Protein AF-A0AAW7E9V9-F1 (afdb_monomer_lite)

pLDDT: mean 93.64, std 4.94, range [63.16, 97.69]

Radius of gyration: 13.41 Å; chains: 1; bounding box: 30×34×40 Å

Foldseek 3Di:
DWKWWKKKKAFLVLDDPAPPSVVQDDPRIGIWTKAWPDDPVQVVVVDTDIDTYNDPRTDMDDPVVCVVCVVVVQVNCCVSHVPGMDIDTGTDDDD

Sequence (95 aa):
MDYFVIQVDIPADKCPKVRGRKYLIKQGRAKLLLSNNTSIRRSLQGFTRYGVSSGRNVIVLTCHEFKYRESEITDFLDKRFENNWGLKLIPIQII

Structure (mmCIF, N/CA/C/O backbone):
data_AF-A0AAW7E9V9-F1
#
_entry.id   AF-A0AAW7E9V9-F1
#
loop_
_atom_site.group_PDB
_atom_site.id
_atom_site.type_symbol
_atom_site.label_atom_id
_atom_site.label_alt_id
_atom_site.label_comp_id
_atom_site.label_asym_id
_atom_site.label_entity_id
_atom_site.label_seq_id
_atom_site.pdbx_PDB_ins_code
_atom_site.Cartn_x
_atom_site.Cartn_y
_atom_site.Cartn_z
_atom_site.occupancy
_atom_site.B_iso_or_equiv
_atom_site.auth_seq_id
_atom_site.auth_comp_id
_atom_site.auth_asym_id
_atom_site.auth_atom_id
_atom_site.pdbx_PDB_model_num
ATOM 1 N N . MET A 1 1 ? 16.695 -12.414 -6.990 1.00 63.16 1 MET A N 1
ATOM 2 C CA . MET A 1 1 ? 15.877 -11.184 -6.998 1.00 63.16 1 MET A CA 1
ATOM 3 C C . MET A 1 1 ? 14.983 -11.264 -5.786 1.00 63.16 1 MET A C 1
ATOM 5 O O . MET A 1 1 ? 14.271 -12.253 -5.666 1.00 63.16 1 MET A O 1
ATOM 9 N N . ASP A 1 2 ? 15.060 -10.279 -4.898 1.00 84.81 2 ASP A N 1
ATOM 10 C CA . ASP A 1 2 ? 14.232 -10.269 -3.695 1.00 84.81 2 ASP A CA 1
ATOM 11 C C . ASP A 1 2 ? 12.889 -9.637 -4.040 1.00 84.81 2 ASP A C 1
ATOM 13 O O . ASP A 1 2 ? 12.817 -8.489 -4.489 1.00 84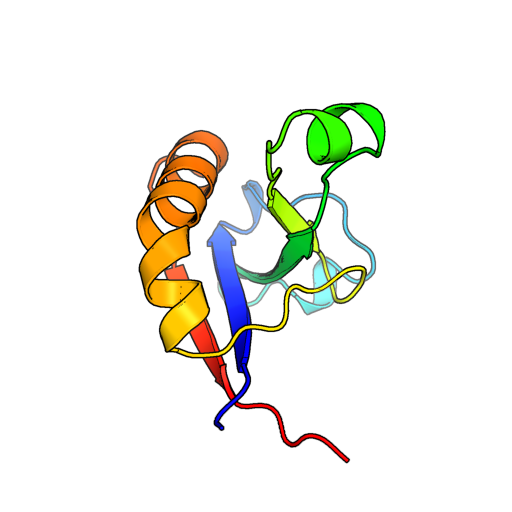.81 2 ASP A O 1
ATOM 17 N N . TYR A 1 3 ? 11.835 -10.425 -3.875 1.00 94.06 3 TYR A N 1
ATOM 18 C CA . TYR A 1 3 ? 10.464 -9.981 -4.046 1.00 94.06 3 TYR A CA 1
ATOM 19 C C . TYR A 1 3 ? 9.884 -9.640 -2.683 1.00 94.06 3 TYR A C 1
ATOM 21 O O . TYR A 1 3 ? 10.211 -10.268 -1.674 1.00 94.06 3 TYR A O 1
ATOM 29 N N . PHE A 1 4 ? 8.982 -8.673 -2.650 1.00 95.88 4 PHE A N 1
ATOM 30 C CA . PHE A 1 4 ? 8.243 -8.335 -1.446 1.00 95.88 4 PHE A CA 1
ATOM 31 C C . PHE A 1 4 ? 6.810 -7.948 -1.757 1.00 95.88 4 PHE A C 1
ATOM 33 O O . PHE A 1 4 ? 6.467 -7.512 -2.856 1.00 95.88 4 PHE A O 1
ATOM 40 N N . VAL A 1 5 ? 5.986 -8.054 -0.722 1.00 95.81 5 VAL A N 1
ATOM 41 C CA . VAL A 1 5 ? 4.700 -7.368 -0.645 1.00 95.81 5 VAL A CA 1
ATOM 42 C C . VAL A 1 5 ? 4.855 -6.105 0.191 1.00 95.81 5 VAL A C 1
ATOM 44 O O . VAL A 1 5 ? 5.700 -6.023 1.083 1.00 95.81 5 VAL A O 1
ATOM 47 N N . ILE A 1 6 ? 4.021 -5.109 -0.083 1.00 96.75 6 ILE A N 1
ATOM 48 C CA . ILE A 1 6 ? 4.031 -3.848 0.659 1.00 96.75 6 ILE A CA 1
ATOM 49 C C . ILE A 1 6 ? 2.922 -3.892 1.706 1.00 96.75 6 ILE A C 1
ATOM 51 O O . ILE A 1 6 ? 1.740 -3.898 1.359 1.00 96.75 6 ILE A O 1
ATOM 55 N N . GLN A 1 7 ? 3.295 -3.901 2.985 1.00 97.19 7 GLN A N 1
ATOM 56 C CA . GLN A 1 7 ? 2.362 -3.663 4.079 1.00 97.19 7 GLN A CA 1
ATOM 57 C C . GLN A 1 7 ? 2.151 -2.160 4.252 1.00 97.19 7 GLN A C 1
ATOM 59 O O . GLN A 1 7 ? 3.110 -1.395 4.337 1.00 97.19 7 GLN A O 1
ATOM 64 N N . VAL A 1 8 ? 0.887 -1.767 4.350 1.00 97.69 8 VAL A N 1
ATOM 65 C CA . VAL A 1 8 ? 0.446 -0.407 4.641 1.00 97.69 8 VAL A CA 1
ATOM 66 C C . VAL A 1 8 ? -0.213 -0.400 6.016 1.00 97.69 8 VAL A C 1
ATOM 68 O O . VAL A 1 8 ? -1.212 -1.089 6.240 1.00 97.69 8 VAL A O 1
ATOM 71 N N . ASP A 1 9 ? 0.339 0.391 6.927 1.00 97.44 9 ASP A N 1
ATOM 72 C CA . ASP A 1 9 ? -0.195 0.603 8.267 1.00 97.44 9 ASP A CA 1
ATOM 73 C C . ASP A 1 9 ? -0.975 1.916 8.292 1.00 97.44 9 ASP A C 1
ATOM 75 O O . ASP A 1 9 ? -0.389 2.976 8.101 1.00 97.44 9 ASP A O 1
ATOM 79 N N . ILE A 1 10 ? -2.273 1.875 8.584 1.00 97.38 10 ILE A N 1
ATOM 80 C CA . ILE A 1 10 ? -3.159 3.055 8.597 1.00 97.38 10 ILE A CA 1
ATOM 81 C C . ILE A 1 10 ? -3.940 3.155 9.914 1.00 97.38 10 ILE A C 1
ATOM 83 O O . ILE A 1 10 ? -4.074 2.150 10.610 1.00 97.38 10 ILE A O 1
ATOM 87 N N . PRO A 1 11 ? -4.496 4.320 10.276 1.00 96.69 11 PRO A N 1
ATOM 88 C CA . PRO A 1 11 ? -5.420 4.451 11.398 1.00 96.69 11 PRO A CA 1
ATOM 89 C C . PRO A 1 11 ? -6.629 3.507 11.292 1.00 96.69 11 PRO A C 1
ATOM 91 O O . PRO A 1 11 ? -7.152 3.247 10.204 1.00 96.69 11 PRO A O 1
ATOM 94 N N . ALA A 1 12 ? -7.070 2.952 12.423 1.00 95.75 12 ALA A N 1
ATOM 95 C CA . ALA A 1 12 ? -8.159 1.971 12.468 1.00 95.75 12 ALA A CA 1
ATOM 96 C C . ALA A 1 12 ? -9.512 2.525 11.980 1.00 95.75 12 ALA A C 1
ATOM 98 O O . ALA A 1 12 ? -10.306 1.793 11.371 1.00 95.75 12 ALA A O 1
ATOM 99 N N . ASP A 1 13 ? -9.759 3.808 12.224 1.00 94.38 13 ASP A N 1
ATOM 100 C CA . ASP A 1 13 ? -10.911 4.584 11.761 1.00 94.38 13 ASP A CA 1
ATOM 101 C C . ASP A 1 13 ? -10.898 4.764 10.235 1.00 94.38 13 ASP A C 1
ATOM 103 O O . ASP A 1 13 ? -11.939 4.604 9.598 1.00 94.38 13 ASP A O 1
ATOM 107 N N . LYS A 1 14 ? -9.715 4.939 9.630 1.00 94.38 14 LYS A N 1
ATOM 108 C CA . LYS A 1 14 ? -9.533 5.013 8.166 1.00 94.38 14 LYS A CA 1
ATOM 109 C C . LYS A 1 14 ? -9.477 3.648 7.469 1.00 94.38 14 LYS A C 1
ATOM 111 O O . LYS A 1 14 ? -9.366 3.570 6.242 1.00 94.38 14 LYS A O 1
ATOM 116 N N . CYS A 1 15 ? -9.563 2.552 8.222 1.00 94.88 15 CYS A N 1
ATOM 117 C CA . CYS A 1 15 ? -9.504 1.208 7.660 1.00 94.88 15 CYS A CA 1
ATOM 118 C C . CYS A 1 15 ? -10.750 0.889 6.808 1.00 94.88 15 CYS A C 1
ATOM 120 O O . CYS A 1 15 ? -11.872 0.916 7.328 1.00 94.88 15 CYS A O 1
ATOM 122 N N . PRO A 1 16 ? -10.592 0.542 5.515 1.00 93.19 16 PRO A N 1
ATOM 123 C CA . PRO A 1 16 ? -11.721 0.217 4.654 1.00 93.19 16 PRO A CA 1
ATOM 124 C C . PRO A 1 16 ? -12.443 -1.061 5.096 1.00 93.19 16 PRO A C 1
ATOM 126 O O . PRO A 1 16 ? -11.924 -1.896 5.842 1.00 93.19 16 PRO A O 1
ATOM 129 N N . LYS A 1 17 ? -13.665 -1.249 4.587 1.00 93.00 17 LYS A N 1
ATOM 130 C CA . LYS A 1 17 ? -14.457 -2.469 4.799 1.00 93.00 17 LYS A CA 1
ATOM 131 C C . LYS A 1 17 ? -13.837 -3.649 4.037 1.00 93.00 17 LYS A C 1
ATOM 133 O O . LYS A 1 17 ? -14.252 -3.972 2.930 1.00 93.00 17 LYS A O 1
ATOM 138 N N . VAL A 1 18 ? -12.834 -4.287 4.637 1.00 92.75 18 VAL A N 1
ATOM 139 C CA . VAL A 1 18 ? -12.160 -5.480 4.103 1.00 92.75 18 VAL A CA 1
ATOM 140 C C . VAL A 1 18 ? -12.521 -6.733 4.900 1.00 92.75 18 VAL A C 1
ATOM 142 O O . VAL A 1 18 ? -12.834 -6.674 6.094 1.00 92.75 18 VAL A O 1
ATOM 145 N N . ARG A 1 19 ? -12.454 -7.900 4.248 1.00 91.88 19 ARG A N 1
ATOM 146 C CA . ARG A 1 19 ? -12.675 -9.189 4.917 1.00 91.88 19 ARG A CA 1
ATOM 147 C C . ARG A 1 19 ? -11.645 -9.364 6.031 1.00 91.88 19 ARG A C 1
ATOM 149 O O . ARG A 1 19 ? -10.452 -9.213 5.787 1.00 91.88 19 ARG A O 1
ATOM 156 N N . GLY A 1 20 ? -12.112 -9.699 7.232 1.00 91.69 20 GLY A N 1
ATOM 157 C CA . GLY A 1 20 ? -11.239 -9.913 8.385 1.00 91.69 20 GLY A CA 1
ATOM 158 C C . GLY A 1 20 ? -10.762 -8.635 9.083 1.00 91.69 20 GLY A C 1
ATOM 159 O O . GLY A 1 20 ? -9.886 -8.741 9.931 1.00 91.69 20 GLY A O 1
ATOM 160 N N . ARG A 1 21 ? -11.349 -7.456 8.797 1.00 92.69 21 ARG A N 1
ATOM 161 C CA . ARG A 1 21 ? -10.969 -6.147 9.382 1.00 92.69 21 ARG A CA 1
ATOM 162 C C . ARG A 1 21 ? -10.630 -6.191 10.879 1.00 92.69 21 ARG A C 1
ATOM 164 O O . ARG A 1 21 ? -9.610 -5.641 11.276 1.00 92.69 21 ARG A O 1
ATOM 171 N N . LYS A 1 22 ? -11.441 -6.874 11.697 1.00 92.44 22 LYS A N 1
ATOM 172 C CA . LYS A 1 22 ? -11.231 -6.977 13.154 1.00 92.44 22 LYS A CA 1
ATOM 173 C C . LYS A 1 22 ? -9.892 -7.615 13.556 1.00 92.44 22 LYS A C 1
ATOM 175 O O . LYS A 1 22 ? -9.363 -7.279 14.602 1.00 92.44 22 LYS A O 1
ATOM 180 N N . TYR A 1 23 ? -9.338 -8.500 12.728 1.00 92.94 23 TYR A N 1
ATOM 181 C CA . TYR A 1 23 ? -8.057 -9.171 12.981 1.00 92.94 23 TYR A CA 1
ATOM 182 C C . TYR A 1 23 ? -6.850 -8.364 12.483 1.00 92.94 23 TYR A C 1
ATOM 184 O O . TYR A 1 23 ? -5.716 -8.633 12.878 1.00 92.94 23 TYR A O 1
ATOM 192 N N . LEU A 1 24 ? -7.097 -7.383 11.612 1.00 93.75 24 LEU A N 1
ATOM 193 C CA . LEU A 1 24 ? -6.077 -6.528 11.002 1.00 93.75 24 LEU A CA 1
ATOM 194 C C . LEU A 1 24 ? -5.799 -5.283 11.848 1.00 93.75 24 LEU A C 1
ATOM 196 O O . LEU A 1 24 ? -4.739 -4.677 11.709 1.00 93.75 24 LEU A O 1
ATOM 200 N N . ILE A 1 25 ? -6.744 -4.904 12.712 1.00 95.62 25 ILE A N 1
ATOM 201 C CA . ILE A 1 25 ? -6.626 -3.766 13.622 1.00 95.62 25 ILE A CA 1
ATOM 202 C C . ILE A 1 25 ? -5.963 -4.220 14.923 1.00 95.62 25 ILE A C 1
ATOM 204 O O . ILE A 1 25 ? -6.497 -5.065 15.638 1.00 95.62 25 ILE A O 1
ATOM 208 N N . LYS A 1 26 ? -4.812 -3.631 15.248 1.00 92.94 26 LYS A N 1
ATOM 209 C CA . LYS A 1 26 ? -4.098 -3.814 16.516 1.00 92.94 26 LYS A CA 1
ATOM 210 C C . LYS A 1 26 ? -3.568 -2.461 16.980 1.00 92.94 26 LYS A C 1
ATOM 212 O O . LYS A 1 26 ? -3.020 -1.718 16.174 1.00 92.94 26 LYS A O 1
ATOM 217 N N . GLN A 1 27 ? -3.733 -2.144 18.266 1.00 92.38 27 GLN A N 1
ATOM 218 C CA . GLN A 1 27 ? -3.208 -0.905 18.869 1.00 92.38 27 GLN A CA 1
ATOM 219 C C . GLN A 1 27 ? -3.608 0.370 18.090 1.00 92.38 27 GLN A C 1
ATOM 221 O O . GLN A 1 27 ? -2.783 1.232 17.813 1.00 92.38 27 GLN A O 1
ATOM 226 N N . GLY A 1 28 ? -4.872 0.464 17.663 1.00 93.44 28 GLY A N 1
ATOM 227 C CA . GLY A 1 28 ? -5.382 1.637 16.937 1.00 93.44 28 GLY A CA 1
ATOM 228 C C . GLY A 1 28 ? -4.927 1.766 15.477 1.00 93.44 28 GLY A C 1
ATOM 229 O O . GLY A 1 28 ? -5.328 2.715 14.805 1.00 93.44 28 GLY A O 1
ATOM 230 N N . ARG A 1 29 ? -4.153 0.810 14.944 1.00 96.31 29 ARG A N 1
ATOM 231 C CA . ARG A 1 29 ? -3.726 0.786 13.537 1.00 96.31 29 ARG A CA 1
ATOM 232 C C . ARG A 1 29 ? -4.185 -0.483 12.829 1.00 96.31 29 ARG A C 1
ATOM 234 O O . ARG A 1 29 ? -4.173 -1.565 13.407 1.00 96.31 29 ARG A O 1
ATOM 241 N N . ALA A 1 30 ? -4.583 -0.358 11.571 1.00 96.94 30 ALA A N 1
ATOM 242 C CA . ALA A 1 30 ? -4.865 -1.467 10.677 1.00 96.94 30 ALA A CA 1
ATOM 243 C C . ALA A 1 30 ? -3.648 -1.774 9.806 1.00 96.94 30 ALA A C 1
ATOM 245 O O . ALA A 1 30 ? -3.098 -0.868 9.182 1.00 96.94 30 ALA A O 1
ATOM 246 N N . LYS A 1 31 ? -3.280 -3.054 9.728 1.00 96.81 31 LYS A N 1
ATOM 247 C CA . LYS A 1 31 ? -2.232 -3.555 8.833 1.00 96.81 31 LYS A CA 1
ATOM 248 C C . LYS A 1 31 ? -2.872 -4.180 7.602 1.00 96.81 31 LYS A C 1
ATOM 250 O O . LYS A 1 31 ? -3.620 -5.151 7.716 1.00 96.81 31 LYS A O 1
ATOM 255 N N . LEU A 1 32 ? -2.613 -3.605 6.437 1.00 96.75 32 LEU A N 1
ATOM 256 C CA . LEU A 1 32 ? -3.156 -4.036 5.150 1.00 96.75 32 LEU A CA 1
ATOM 257 C C . LEU A 1 32 ? -2.026 -4.263 4.155 1.00 96.75 32 LEU A C 1
ATOM 259 O O . LEU A 1 32 ? -0.882 -3.915 4.419 1.00 96.75 32 LEU A O 1
ATOM 263 N N . LEU A 1 33 ? -2.349 -4.837 3.003 1.00 97.25 33 LEU A N 1
ATOM 264 C CA . LEU A 1 33 ? -1.408 -5.000 1.902 1.00 97.25 33 LEU A CA 1
ATOM 265 C C . LEU A 1 33 ? -1.783 -4.059 0.761 1.00 97.25 33 LEU A C 1
ATOM 267 O O . LEU A 1 33 ? -2.969 -3.887 0.458 1.00 97.25 33 LEU A O 1
ATOM 271 N N . LEU A 1 34 ? -0.780 -3.463 0.121 1.00 97.44 34 LEU A N 1
ATOM 272 C CA . LEU A 1 34 ? -0.975 -2.701 -1.105 1.00 97.44 34 LEU A CA 1
ATOM 273 C C . LEU A 1 34 ? -1.476 -3.647 -2.200 1.00 97.44 34 LEU A C 1
ATOM 275 O O . LEU A 1 34 ? -0.924 -4.727 -2.421 1.00 97.44 34 LEU A O 1
ATOM 279 N N . SER A 1 35 ? -2.531 -3.241 -2.893 1.00 96.94 35 SER A N 1
ATOM 280 C CA . SER A 1 35 ? -3.191 -4.060 -3.905 1.00 96.94 35 SER A CA 1
ATOM 281 C C . SER A 1 35 ? -3.389 -3.302 -5.207 1.00 96.94 35 SER A C 1
ATOM 283 O O . SER A 1 35 ? -3.590 -2.087 -5.197 1.00 96.94 35 SER A O 1
ATOM 285 N N . ASN A 1 36 ? -3.424 -4.025 -6.321 1.00 95.38 36 ASN A N 1
ATOM 286 C CA . ASN A 1 36 ? -3.775 -3.468 -7.616 1.00 95.38 36 ASN A CA 1
ATOM 287 C C . ASN A 1 36 ? -5.298 -3.285 -7.707 1.00 95.38 36 ASN A C 1
ATOM 289 O O . ASN A 1 36 ? -6.066 -4.216 -7.453 1.00 95.38 36 ASN A O 1
ATOM 293 N N . ASN A 1 37 ? -5.726 -2.076 -8.064 1.00 94.38 37 ASN A N 1
ATOM 294 C CA . ASN A 1 37 ? -7.125 -1.711 -8.286 1.00 94.38 37 ASN A CA 1
ATOM 295 C C . ASN A 1 37 ? -7.332 -1.059 -9.670 1.00 94.38 37 ASN A C 1
ATOM 297 O O . ASN A 1 37 ? -8.241 -0.253 -9.884 1.00 94.38 37 ASN A O 1
ATOM 301 N N . THR A 1 38 ? -6.433 -1.357 -10.605 1.00 94.62 38 THR A N 1
ATOM 302 C CA . THR A 1 38 ? -6.452 -0.849 -11.976 1.00 94.62 38 THR A CA 1
ATOM 303 C C . THR A 1 38 ? -7.491 -1.605 -12.792 1.00 94.62 38 THR A C 1
ATOM 305 O O . THR A 1 38 ? -7.479 -2.831 -12.843 1.00 94.62 38 THR A O 1
ATOM 308 N N . SER A 1 39 ? -8.392 -0.877 -13.452 1.00 93.94 39 SER A N 1
ATOM 309 C CA . SER A 1 39 ? -9.314 -1.473 -14.421 1.00 93.94 39 SER A CA 1
ATOM 310 C C . SER A 1 39 ? -8.647 -1.638 -15.784 1.00 93.94 39 SER A C 1
ATOM 312 O O . SER A 1 39 ? -7.753 -0.866 -16.127 1.00 93.94 39 SER A O 1
ATOM 314 N N . ILE A 1 40 ? -9.154 -2.563 -16.606 1.00 95.56 40 ILE A N 1
ATOM 315 C CA . ILE A 1 40 ? -8.657 -2.797 -17.973 1.00 95.56 40 ILE A CA 1
ATOM 316 C C . ILE A 1 40 ? -8.575 -1.508 -18.805 1.00 95.56 40 ILE A C 1
ATOM 318 O O . ILE A 1 40 ? -7.573 -1.230 -19.454 1.00 95.56 40 ILE A O 1
ATOM 322 N N . ARG A 1 41 ? -9.595 -0.645 -18.722 1.00 96.19 41 ARG A N 1
ATOM 323 C CA . ARG A 1 41 ? -9.607 0.641 -19.433 1.00 96.19 41 ARG A CA 1
ATOM 324 C C . ARG A 1 41 ? -8.441 1.542 -19.019 1.00 96.19 41 ARG A C 1
ATOM 326 O O . ARG A 1 41 ? -7.920 2.271 -19.852 1.00 96.19 41 ARG A O 1
ATOM 333 N N . ARG A 1 42 ? -8.068 1.541 -17.736 1.00 93.31 42 ARG A N 1
ATOM 334 C CA . ARG A 1 42 ? -6.973 2.371 -17.214 1.00 93.31 42 ARG A CA 1
ATOM 335 C C . ARG A 1 42 ? -5.610 1.755 -17.499 1.00 93.31 42 ARG A C 1
ATOM 337 O O . ARG A 1 42 ? -4.708 2.498 -17.868 1.00 93.31 42 ARG A O 1
ATOM 344 N N . SER A 1 43 ? -5.488 0.431 -17.424 1.00 93.19 43 SER A N 1
ATOM 345 C CA . SER A 1 43 ? -4.238 -0.251 -17.765 1.00 93.19 43 SER A CA 1
ATOM 346 C C . SER A 1 43 ? -3.880 -0.070 -19.240 1.00 93.19 43 SER A C 1
ATOM 348 O O . SER A 1 43 ? -2.728 0.206 -19.548 1.00 93.19 43 SER A O 1
ATOM 350 N N . LEU A 1 44 ? -4.865 -0.117 -20.146 1.00 95.88 44 LEU A N 1
ATOM 351 C CA . LEU A 1 44 ? -4.662 0.158 -21.579 1.00 95.88 44 LEU A CA 1
ATOM 352 C C . LEU A 1 44 ? -4.234 1.607 -21.876 1.00 95.88 44 LEU A C 1
ATOM 354 O O . LEU A 1 44 ? -3.779 1.899 -22.974 1.00 95.88 44 LEU A O 1
ATOM 358 N N . GLN A 1 45 ? -4.373 2.512 -20.907 1.00 94.81 45 GLN A N 1
ATOM 359 C CA . GLN A 1 45 ? -3.929 3.906 -20.989 1.00 94.81 45 GLN A CA 1
ATOM 360 C C . GLN A 1 45 ? -2.603 4.148 -20.247 1.00 94.81 45 GLN A C 1
ATOM 362 O O . GLN A 1 45 ? -2.199 5.296 -20.093 1.00 94.81 45 GLN A O 1
ATOM 367 N N . GLY A 1 46 ? -1.955 3.096 -19.736 1.00 89.56 46 GLY A N 1
ATOM 368 C CA . GLY A 1 46 ? -0.717 3.212 -18.962 1.00 89.56 46 GLY A CA 1
ATOM 369 C C . GLY A 1 46 ? -0.902 3.724 -17.529 1.00 89.56 46 GLY A C 1
ATOM 370 O O . GLY A 1 46 ? 0.081 4.043 -16.872 1.00 89.56 46 GLY A O 1
ATOM 371 N N . PHE A 1 47 ? -2.135 3.799 -17.013 1.00 88.38 47 PHE A N 1
ATOM 372 C CA . PHE A 1 47 ? -2.381 4.247 -15.640 1.00 88.38 47 PHE A CA 1
ATOM 373 C C . PHE A 1 47 ? -2.438 3.075 -14.665 1.00 88.38 47 PHE A C 1
ATOM 375 O O . PHE A 1 47 ? -3.237 2.156 -14.851 1.00 88.38 47 PHE A O 1
ATOM 382 N N . THR A 1 48 ? -1.701 3.185 -13.559 1.00 91.19 48 THR A N 1
ATOM 383 C CA . THR A 1 48 ? -1.814 2.280 -12.408 1.00 91.19 48 THR A CA 1
ATOM 384 C C . THR A 1 48 ? -2.680 2.911 -11.320 1.00 91.19 48 THR A C 1
ATOM 386 O O . THR A 1 48 ? -2.566 4.094 -11.006 1.00 91.19 48 THR A O 1
ATOM 389 N N . ARG A 1 49 ? -3.584 2.123 -10.734 1.00 93.56 49 ARG A N 1
ATOM 390 C CA . ARG A 1 49 ? -4.369 2.501 -9.555 1.00 93.56 49 ARG A CA 1
ATOM 391 C C . ARG A 1 49 ? -4.094 1.549 -8.409 1.00 93.56 49 ARG A C 1
ATOM 393 O O . ARG A 1 49 ? -4.211 0.331 -8.548 1.00 93.56 49 ARG A O 1
ATOM 400 N N .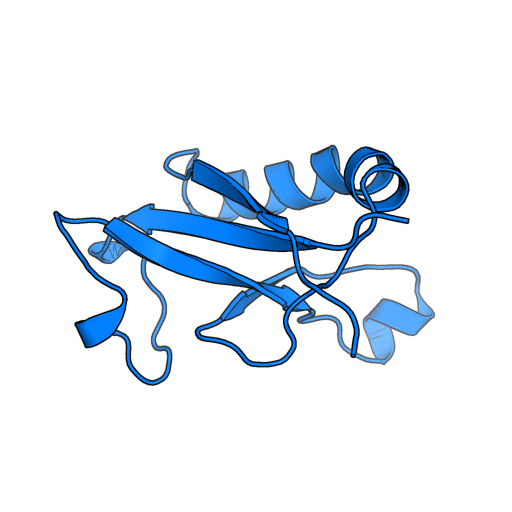 TYR A 1 50 ? -3.830 2.139 -7.254 1.00 96.00 50 TYR A N 1
ATOM 401 C CA . TYR A 1 50 ? -3.567 1.414 -6.026 1.00 96.00 50 TYR A CA 1
ATOM 402 C C . TYR A 1 50 ? -4.824 1.306 -5.156 1.00 96.00 50 TYR A C 1
ATOM 404 O O . TYR A 1 50 ? -5.779 2.087 -5.235 1.00 96.00 50 TYR A O 1
ATOM 412 N N . GLY A 1 51 ? -4.824 0.280 -4.322 1.00 95.81 51 GLY A N 1
ATOM 413 C CA . GLY A 1 51 ? -5.783 0.035 -3.262 1.00 95.81 51 GLY A CA 1
ATOM 414 C C . GLY A 1 51 ? -5.065 -0.543 -2.049 1.00 95.81 51 GLY A C 1
ATOM 415 O O . GLY A 1 51 ? -3.871 -0.830 -2.098 1.00 95.81 51 GLY A O 1
ATOM 416 N N . VAL A 1 52 ? -5.816 -0.749 -0.974 1.00 96.06 52 VAL A N 1
ATOM 417 C CA . VAL A 1 52 ? -5.368 -1.547 0.168 1.00 96.06 52 VAL A CA 1
ATOM 418 C C . VAL A 1 52 ? -6.351 -2.693 0.367 1.00 96.06 52 VAL A C 1
ATOM 420 O O . VAL A 1 52 ? -7.566 -2.504 0.252 1.00 96.06 52 VAL A O 1
ATOM 423 N N . SER A 1 53 ? -5.840 -3.886 0.645 1.00 95.31 53 SER A N 1
ATOM 424 C CA . SER A 1 53 ? -6.653 -5.088 0.810 1.00 95.31 53 SER A CA 1
ATOM 425 C C . SER A 1 53 ? -6.166 -5.936 1.983 1.00 95.31 53 SER A C 1
ATOM 427 O O . SER A 1 53 ? -5.081 -5.728 2.523 1.00 95.31 53 SER A O 1
ATOM 429 N N . SER A 1 54 ? -6.982 -6.909 2.387 1.00 93.44 54 SER A N 1
ATOM 430 C CA . SER A 1 54 ? -6.605 -7.905 3.393 1.00 93.44 54 SER A CA 1
ATOM 431 C C . SER A 1 54 ? -5.883 -9.131 2.817 1.00 93.44 54 SER A C 1
ATOM 433 O O . SER A 1 54 ? -5.710 -10.111 3.534 1.00 93.44 54 SER A O 1
ATOM 435 N N . GLY A 1 55 ? -5.484 -9.104 1.536 1.00 86.69 55 GLY A N 1
ATOM 436 C CA . GLY A 1 55 ? -4.734 -10.199 0.901 1.00 86.69 55 GLY A CA 1
ATOM 437 C C . GLY A 1 55 ? -5.123 -10.550 -0.538 1.00 86.69 55 GLY A C 1
ATOM 438 O O . GLY A 1 55 ? -4.524 -11.444 -1.120 1.00 86.69 55 GLY A O 1
ATOM 439 N N . ARG A 1 56 ? -6.105 -9.874 -1.148 1.00 87.81 56 ARG A N 1
ATOM 440 C CA . ARG A 1 56 ? -6.462 -10.080 -2.568 1.00 87.81 56 ARG A CA 1
ATOM 441 C C . ARG A 1 56 ? -5.783 -9.052 -3.466 1.00 87.81 56 ARG A C 1
ATOM 443 O O . ARG A 1 56 ? -5.660 -7.893 -3.069 1.00 87.81 56 ARG A O 1
ATOM 450 N N . ASN A 1 57 ? -5.406 -9.472 -4.675 1.00 92.44 57 ASN A N 1
ATOM 451 C CA . ASN A 1 57 ? -4.756 -8.637 -5.695 1.00 92.44 57 ASN A CA 1
ATOM 452 C C . ASN A 1 57 ? -3.527 -7.889 -5.159 1.00 92.44 57 ASN A C 1
ATOM 454 O O . ASN A 1 57 ? -3.295 -6.737 -5.524 1.00 92.44 57 ASN A O 1
ATOM 458 N N . VAL A 1 58 ? -2.793 -8.514 -4.236 1.00 94.94 58 VAL A N 1
ATOM 459 C CA . VAL A 1 58 ? -1.617 -7.909 -3.609 1.00 94.94 58 VAL A CA 1
ATOM 460 C C . VAL A 1 58 ? -0.557 -7.669 -4.672 1.00 94.94 58 VAL A C 1
ATOM 462 O O . VAL A 1 58 ? -0.335 -8.506 -5.544 1.00 94.94 58 VAL A O 1
ATOM 465 N N . ILE A 1 59 ? 0.074 -6.505 -4.598 1.00 94.81 59 ILE A N 1
ATOM 466 C CA . ILE A 1 59 ? 1.187 -6.157 -5.467 1.00 94.81 59 ILE A CA 1
ATOM 467 C C . ILE A 1 59 ? 2.458 -6.788 -4.893 1.00 94.81 59 ILE A C 1
ATOM 469 O O . ILE A 1 59 ? 2.815 -6.541 -3.740 1.00 94.81 59 ILE A O 1
ATOM 473 N N . VAL A 1 60 ? 3.121 -7.592 -5.720 1.00 94.44 60 VAL A N 1
ATOM 474 C CA . VAL A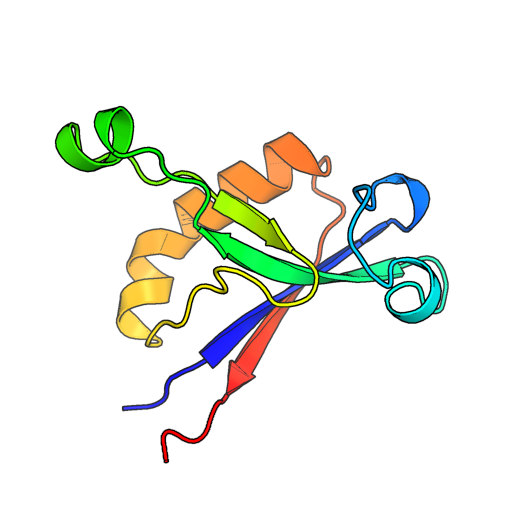 1 60 ? 4.463 -8.121 -5.478 1.00 94.44 60 VAL A CA 1
ATOM 475 C C . VAL A 1 60 ? 5.425 -7.329 -6.352 1.00 94.44 60 VAL A C 1
ATOM 477 O O . VAL A 1 60 ? 5.158 -7.167 -7.542 1.00 94.44 60 VAL A O 1
ATOM 480 N N . LEU A 1 61 ? 6.507 -6.820 -5.768 1.00 94.12 61 LEU A N 1
ATOM 481 C CA . LEU A 1 61 ? 7.518 -6.040 -6.481 1.00 94.12 61 LEU A CA 1
ATOM 482 C C . LEU A 1 61 ? 8.916 -6.494 -6.095 1.00 94.12 61 LEU A C 1
ATOM 484 O O . LEU A 1 61 ? 9.154 -6.985 -4.993 1.00 94.12 61 LEU A O 1
ATOM 488 N N . THR A 1 62 ? 9.842 -6.257 -7.008 1.00 94.88 62 THR A N 1
ATOM 489 C CA . THR A 1 62 ? 11.272 -6.172 -6.725 1.00 94.88 62 THR A CA 1
ATOM 490 C C . THR A 1 62 ? 11.634 -4.793 -6.162 1.00 94.88 62 THR A C 1
ATOM 492 O O . THR A 1 62 ? 10.905 -3.811 -6.341 1.00 94.88 62 THR A O 1
ATOM 495 N N . CYS A 1 63 ? 12.813 -4.672 -5.539 1.00 91.50 63 CYS A N 1
ATOM 496 C CA . CYS A 1 63 ? 13.316 -3.378 -5.046 1.00 91.50 63 CYS A CA 1
ATOM 497 C C . CYS A 1 63 ? 13.436 -2.341 -6.169 1.00 91.50 63 CYS A C 1
ATOM 499 O O . CYS A 1 63 ? 13.180 -1.156 -5.963 1.00 91.50 63 CYS A O 1
ATOM 501 N N . HIS A 1 64 ? 13.803 -2.801 -7.367 1.00 93.69 64 HIS A N 1
ATOM 502 C CA . HIS A 1 64 ? 13.930 -1.953 -8.542 1.00 93.69 64 HIS A CA 1
ATOM 503 C C . HIS A 1 64 ? 12.573 -1.375 -8.953 1.00 93.69 64 HIS A C 1
ATOM 505 O O . HIS A 1 64 ? 12.442 -0.162 -9.064 1.00 93.69 64 HIS A O 1
ATOM 511 N N . GLU A 1 65 ? 11.541 -2.213 -9.094 1.00 94.12 65 GLU A N 1
ATOM 512 C CA . GLU A 1 65 ? 10.197 -1.756 -9.472 1.00 94.12 65 GLU A CA 1
ATOM 513 C C . GLU A 1 65 ? 9.576 -0.825 -8.430 1.00 94.12 65 GLU A C 1
ATOM 515 O O . GLU A 1 65 ? 8.903 0.139 -8.796 1.00 94.12 65 GLU A O 1
ATOM 520 N N . PHE A 1 66 ? 9.808 -1.080 -7.139 1.00 94.62 66 PHE A N 1
ATOM 521 C CA . PHE A 1 66 ? 9.333 -0.183 -6.088 1.00 94.62 66 PHE A CA 1
ATOM 522 C C . PHE A 1 66 ? 9.955 1.199 -6.195 1.00 94.62 66 PHE A C 1
ATOM 524 O O . PHE A 1 66 ? 9.216 2.171 -6.133 1.00 94.62 66 PHE A O 1
ATOM 531 N N . LYS A 1 67 ? 11.260 1.304 -6.469 1.00 94.12 67 LYS A N 1
ATOM 532 C CA . LYS A 1 67 ? 11.925 2.601 -6.644 1.00 94.12 67 LYS A CA 1
ATOM 533 C C . LYS A 1 67 ? 11.278 3.457 -7.743 1.00 94.12 67 LYS A C 1
ATOM 535 O O . LYS A 1 67 ? 11.193 4.670 -7.593 1.00 94.12 67 LYS A O 1
ATOM 540 N N . TYR A 1 68 ? 10.783 2.850 -8.824 1.00 93.81 68 TYR A N 1
ATOM 541 C CA . TYR A 1 68 ? 10.068 3.593 -9.875 1.00 93.81 68 TYR A CA 1
ATOM 542 C C . TYR A 1 68 ? 8.636 3.972 -9.501 1.00 93.81 68 TYR A C 1
ATOM 544 O O . TYR A 1 68 ? 8.105 4.937 -10.039 1.00 93.81 68 TYR A O 1
ATOM 552 N N . ARG A 1 69 ? 7.994 3.209 -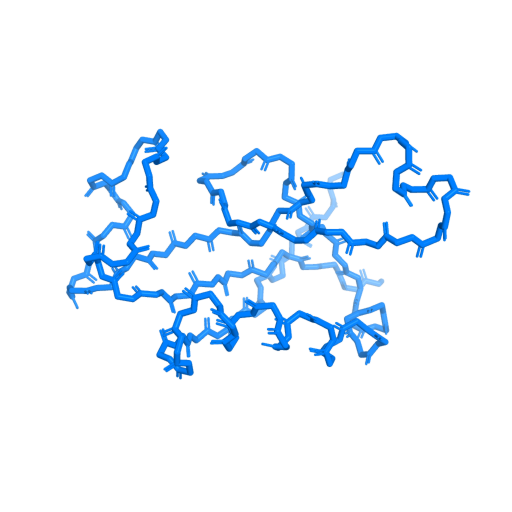8.612 1.00 93.69 69 ARG A N 1
ATOM 553 C CA . ARG A 1 69 ? 6.584 3.397 -8.234 1.00 93.69 69 ARG A CA 1
ATOM 554 C C . ARG A 1 69 ? 6.404 4.115 -6.900 1.00 93.69 69 ARG A C 1
ATOM 556 O O . ARG A 1 69 ? 5.283 4.474 -6.559 1.00 93.69 69 ARG A O 1
ATOM 563 N N . GLU A 1 70 ? 7.479 4.328 -6.148 1.00 95.38 70 GLU A N 1
ATOM 564 C CA . GLU A 1 70 ? 7.456 4.853 -4.781 1.00 95.38 70 GLU A CA 1
ATOM 565 C C . GLU A 1 70 ? 6.729 6.196 -4.691 1.00 95.38 70 GLU A C 1
ATOM 567 O O . GLU A 1 70 ? 5.874 6.360 -3.823 1.00 95.38 70 GLU A O 1
ATOM 572 N N . SER A 1 71 ? 6.989 7.112 -5.632 1.00 95.69 71 SER A N 1
ATOM 573 C CA . SER A 1 71 ? 6.303 8.409 -5.685 1.00 95.69 71 SER A CA 1
ATOM 574 C C . SER A 1 71 ? 4.797 8.250 -5.904 1.00 95.69 71 SER A C 1
ATOM 576 O O . SER A 1 71 ? 4.008 8.888 -5.219 1.00 95.69 71 SER A O 1
ATOM 578 N N . GLU A 1 72 ? 4.370 7.371 -6.815 1.00 95.06 72 GLU A N 1
ATOM 579 C CA . GLU A 1 72 ? 2.943 7.165 -7.093 1.00 95.06 72 GLU A CA 1
ATOM 580 C C . GLU A 1 72 ? 2.216 6.479 -5.927 1.00 95.06 72 GLU A C 1
ATOM 582 O O . GLU A 1 72 ? 1.052 6.774 -5.642 1.00 95.06 72 GLU A O 1
ATOM 587 N N . ILE A 1 73 ? 2.895 5.536 -5.266 1.00 96.56 73 ILE A N 1
ATOM 588 C CA . ILE A 1 73 ? 2.378 4.833 -4.090 1.00 96.56 73 ILE A CA 1
ATOM 589 C C . ILE A 1 73 ? 2.231 5.823 -2.934 1.00 96.56 73 ILE A C 1
ATOM 591 O O . ILE A 1 73 ? 1.174 5.857 -2.305 1.00 96.56 73 ILE A O 1
ATOM 595 N N . THR A 1 74 ? 3.250 6.648 -2.696 1.00 96.88 74 THR A N 1
ATOM 596 C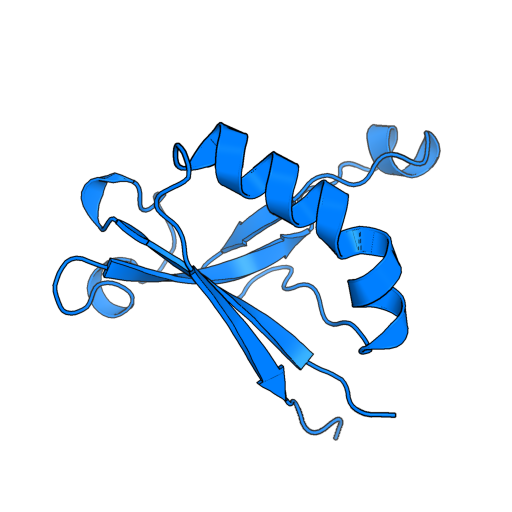 CA . THR A 1 74 ? 3.253 7.719 -1.689 1.00 96.88 74 THR A CA 1
ATOM 597 C C . THR A 1 74 ? 2.108 8.695 -1.938 1.00 96.88 74 THR A C 1
ATOM 599 O O . THR A 1 74 ? 1.244 8.842 -1.078 1.00 96.88 74 THR A O 1
ATOM 602 N N . ASP A 1 75 ? 1.987 9.229 -3.156 1.00 96.62 75 ASP A N 1
ATOM 603 C CA . ASP A 1 75 ? 0.902 10.138 -3.538 1.00 96.62 75 ASP A CA 1
ATOM 604 C C . ASP A 1 75 ? -0.489 9.536 -3.304 1.00 96.62 75 ASP A C 1
ATOM 606 O O . ASP A 1 75 ? -1.429 10.222 -2.890 1.00 96.62 75 ASP A O 1
ATOM 610 N N . PHE A 1 76 ? -0.657 8.247 -3.610 1.00 96.00 76 PHE A N 1
ATOM 611 C CA . PHE A 1 76 ? -1.903 7.534 -3.353 1.00 96.00 76 PHE A CA 1
ATOM 612 C C . PHE A 1 76 ? -2.207 7.447 -1.853 1.00 96.00 76 PHE A C 1
ATOM 614 O O . PHE A 1 76 ? -3.356 7.659 -1.453 1.00 96.00 76 PHE A O 1
ATOM 621 N N . LEU A 1 77 ? -1.208 7.115 -1.035 1.00 96.94 77 LEU A N 1
ATOM 622 C CA . LEU A 1 77 ? -1.367 6.964 0.408 1.00 96.94 77 LEU A CA 1
ATOM 623 C C . LEU A 1 77 ? -1.609 8.312 1.094 1.00 96.94 77 LEU A C 1
ATOM 625 O O . LEU A 1 77 ? -2.515 8.401 1.922 1.00 96.94 77 LEU A O 1
ATOM 629 N N . ASP A 1 78 ? -0.901 9.363 0.687 1.00 97.00 78 ASP A N 1
ATOM 630 C CA . ASP A 1 78 ? -1.074 10.731 1.181 1.00 97.00 78 ASP A CA 1
ATOM 631 C C . ASP A 1 78 ? -2.490 11.235 0.922 1.00 97.00 78 ASP A C 1
ATOM 633 O O . ASP A 1 78 ? -3.202 11.621 1.852 1.00 97.00 78 ASP A O 1
ATOM 637 N N . LYS A 1 79 ? -2.959 11.120 -0.327 1.00 95.38 79 LYS A N 1
ATOM 638 C CA . LYS A 1 79 ? -4.325 11.516 -0.706 1.00 95.38 79 LYS A CA 1
ATOM 639 C C . LYS A 1 79 ? -5.394 10.718 0.032 1.00 95.38 79 LYS A C 1
ATOM 641 O O . LYS A 1 79 ? -6.480 11.234 0.278 1.00 95.38 79 LYS A O 1
ATOM 646 N N . ARG A 1 80 ? -5.130 9.445 0.337 1.00 95.06 80 ARG A N 1
ATOM 647 C CA . ARG A 1 80 ? -6.136 8.544 0.915 1.00 95.06 80 ARG A CA 1
ATOM 648 C C . ARG A 1 80 ? -6.174 8.564 2.438 1.00 95.06 80 ARG A C 1
ATOM 650 O O . ARG A 1 80 ? -7.231 8.311 3.013 1.00 95.06 80 ARG A O 1
ATOM 657 N N . PHE A 1 81 ? -5.039 8.804 3.082 1.00 95.69 81 PHE A N 1
ATOM 658 C CA . PHE A 1 81 ? -4.883 8.662 4.526 1.00 95.69 81 PHE A CA 1
ATOM 659 C C . PHE A 1 81 ? -4.365 9.933 5.210 1.00 95.69 81 PHE A C 1
ATOM 661 O O . PHE A 1 81 ? -4.169 9.908 6.425 1.00 95.69 81 PHE A O 1
ATOM 668 N N . GLU A 1 82 ? -4.242 11.049 4.480 1.00 93.94 82 GLU A N 1
ATOM 669 C CA . GLU A 1 82 ? -3.804 12.367 4.973 1.00 93.94 82 GLU A CA 1
ATOM 670 C C . GLU A 1 82 ? -2.448 12.285 5.684 1.00 93.94 82 GLU A C 1
ATOM 672 O O . GLU A 1 82 ? -2.309 12.679 6.839 1.00 93.94 82 GLU A O 1
ATOM 677 N N . ASN A 1 83 ? -1.460 11.679 5.022 1.00 93.00 83 ASN A N 1
ATOM 678 C CA . ASN A 1 83 ? -0.094 11.486 5.533 1.00 93.00 83 ASN A CA 1
ATOM 679 C C . ASN A 1 83 ? 0.000 10.659 6.836 1.00 93.00 83 ASN A C 1
ATOM 681 O O . ASN A 1 83 ? 1.082 10.483 7.390 1.00 93.00 83 ASN A O 1
ATOM 685 N N . ASN A 1 84 ? -1.112 10.109 7.338 1.00 95.38 84 ASN A N 1
ATOM 686 C CA . ASN A 1 84 ? -1.126 9.211 8.488 1.00 95.38 84 ASN A CA 1
ATOM 687 C C . ASN A 1 84 ? -1.112 7.763 8.007 1.00 95.38 84 ASN A C 1
ATOM 689 O O . ASN A 1 84 ? -2.120 7.055 8.026 1.00 95.38 84 ASN A O 1
ATOM 693 N N . TRP A 1 85 ? 0.052 7.321 7.554 1.00 97.38 85 TRP A N 1
ATOM 694 C CA . TRP A 1 85 ? 0.280 5.952 7.119 1.00 97.38 85 TRP A CA 1
ATOM 695 C C . TRP A 1 85 ? 1.743 5.557 7.339 1.00 97.38 85 TRP A C 1
ATOM 697 O O . TRP A 1 85 ? 2.608 6.396 7.559 1.00 97.38 85 TRP A O 1
ATOM 707 N N . GLY A 1 86 ? 2.005 4.255 7.340 1.00 97.06 86 GLY A N 1
ATOM 708 C CA . GLY A 1 86 ? 3.347 3.687 7.371 1.00 97.06 86 GLY A CA 1
ATOM 709 C C . GLY A 1 86 ? 3.474 2.607 6.309 1.00 97.06 86 GLY A C 1
ATOM 710 O O . GLY A 1 86 ? 2.488 1.951 5.971 1.00 97.06 86 GLY A O 1
ATOM 711 N N . LEU A 1 87 ? 4.680 2.427 5.783 1.00 95.94 87 LEU A N 1
ATOM 712 C CA . LEU A 1 87 ? 4.972 1.450 4.742 1.00 95.94 87 LEU A CA 1
ATOM 713 C C . LEU A 1 87 ? 6.072 0.505 5.221 1.00 95.94 87 LEU A C 1
ATOM 715 O O . LEU A 1 87 ? 7.084 0.939 5.768 1.00 95.94 87 LEU A O 1
ATOM 719 N N . LYS A 1 88 ? 5.866 -0.799 5.026 1.00 96.06 88 LYS A N 1
ATOM 720 C CA . LYS A 1 88 ? 6.866 -1.829 5.314 1.00 96.06 88 LYS A CA 1
ATOM 721 C C . LYS A 1 88 ? 6.960 -2.815 4.155 1.00 96.06 88 LYS A C 1
ATOM 723 O O . LYS A 1 88 ? 5.953 -3.393 3.754 1.00 96.06 88 LYS A O 1
ATOM 728 N N . LEU A 1 89 ? 8.174 -3.040 3.661 1.00 95.62 89 LEU A N 1
ATOM 729 C CA . LEU A 1 89 ? 8.455 -4.083 2.675 1.00 95.62 89 LEU A CA 1
ATOM 730 C C . LEU A 1 89 ? 8.579 -5.425 3.405 1.00 95.62 89 LEU A C 1
ATOM 732 O O . LEU A 1 89 ? 9.379 -5.556 4.333 1.00 95.62 89 LEU A O 1
ATOM 736 N N . ILE A 1 90 ? 7.756 -6.403 3.032 1.00 94.94 90 ILE A N 1
ATOM 737 C CA . ILE A 1 90 ? 7.786 -7.757 3.593 1.00 94.94 90 ILE A CA 1
ATOM 738 C C . ILE A 1 90 ? 8.350 -8.693 2.522 1.00 94.94 90 ILE A C 1
ATOM 740 O O . ILE A 1 90 ? 7.642 -8.952 1.545 1.00 94.94 90 ILE A O 1
ATOM 744 N N . PRO A 1 91 ? 9.585 -9.200 2.688 1.00 94.12 91 PRO A N 1
ATOM 745 C CA . PRO A 1 91 ? 10.174 -10.158 1.761 1.00 94.12 91 PRO A CA 1
ATOM 746 C C . PRO A 1 91 ? 9.294 -11.399 1.625 1.00 94.12 91 PRO A C 1
ATOM 748 O O . PRO A 1 91 ? 8.735 -11.876 2.615 1.00 94.12 91 PRO A O 1
ATOM 751 N N . ILE A 1 92 ? 9.196 -11.934 0.413 1.00 91.31 92 ILE A N 1
ATOM 752 C CA . ILE A 1 92 ? 8.521 -13.202 0.145 1.00 91.31 92 ILE A CA 1
ATOM 753 C C . ILE A 1 92 ? 9.502 -14.201 -0.460 1.00 91.31 92 ILE A C 1
ATOM 755 O O . ILE A 1 92 ? 10.366 -13.844 -1.260 1.00 91.31 92 ILE A O 1
ATOM 759 N N . GLN A 1 93 ? 9.344 -15.466 -0.085 1.00 84.25 93 GLN A N 1
ATOM 760 C CA . GLN A 1 93 ? 9.995 -16.575 -0.769 1.00 84.25 93 GLN A CA 1
ATOM 761 C C . GLN A 1 93 ? 9.095 -17.003 -1.927 1.00 84.25 93 GLN A C 1
ATOM 763 O O . GLN A 1 93 ? 7.932 -17.348 -1.709 1.00 84.25 93 GLN A O 1
ATOM 768 N N . ILE A 1 94 ? 9.617 -16.936 -3.151 1.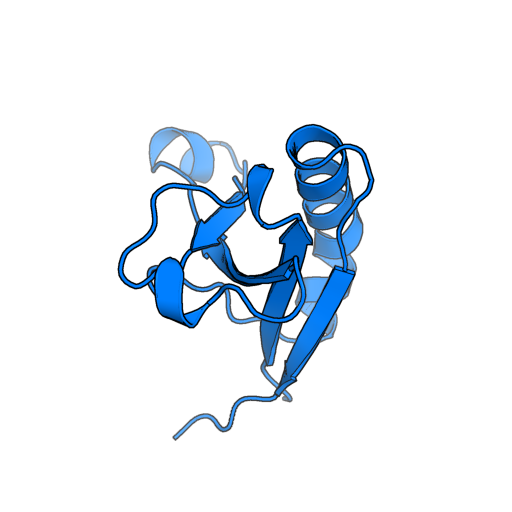00 75.06 94 ILE A N 1
ATOM 769 C CA . ILE A 1 94 ? 8.960 -17.556 -4.302 1.00 75.06 94 ILE A CA 1
ATOM 770 C C . ILE A 1 94 ? 9.238 -19.056 -4.210 1.00 75.06 94 ILE A C 1
ATOM 772 O O . ILE A 1 94 ? 10.398 -19.450 -4.096 1.00 75.06 94 ILE A O 1
ATOM 776 N N . ILE A 1 95 ? 8.164 -19.844 -4.187 1.00 74.25 95 ILE A N 1
ATOM 777 C CA . ILE A 1 95 ? 8.193 -21.312 -4.202 1.00 74.25 95 ILE A CA 1
ATOM 778 C C . ILE A 1 95 ? 8.332 -21.782 -5.646 1.00 74.25 95 ILE A C 1
ATOM 780 O O . ILE A 1 95 ? 7.626 -21.201 -6.503 1.00 74.25 95 ILE A O 1
#

Secondary structure (DSSP, 8-state):
--EEEEEEEEESTT--S-TTHHHHEETTEEEEEEEE---HHHHTTT---EEEESSSSBPEEEHHHHHHHHHHHHHHHHHHHTT--EEEEEEE---